Protein AF-A0A6L2P6N6-F1 (afdb_monomer_lite)

Secondary structure (DSSP, 8-state):
---------GGGGGS---SS--------BTTB-----HHHHHHHHHHHHHHHH--THHHHHHHTSPTTS--SHHHHHHHHHHHHS-HHHHHHHHHHHHT--PPTT--HHHHHHHHHTT-

InterPro domains:
  IPR005162 Retrotransposon-derived protein PEG10, N-terminal capsid-like domain [PF03732] (48-118)

Foldseek 3Di:
DDDDDPPDDPCNVVDDPPPDDPPFDFDDPDPDTDGPPPVNVVFVVCVVCVLVVDDDVLNVVVVPDPVPPDDTSVVVVVVSCCVPPNPVVVVVLVVCLVVQDDDDPHDPVRSVVVSVVSD

pLDDT: mean 76.65, std 19.1, range [38.12, 96.0]

Organism: Tanacetum cinerariifolium (NCBI:txid118510)

Sequence (119 aa):
MGDANPICTFGDYSKPSHEGYKNTIELPVGNNVVPLRSDTIRERTCLRLFQFYLRDQAINYLERLPVGSITTWEDLTTRFLAQFFPPGRTAKHRNDILMFQKHHGESLSGAWTRFKDLL

Structure (mmCIF, N/CA/C/O backbone):
data_AF-A0A6L2P6N6-F1
#
_entry.id   AF-A0A6L2P6N6-F1
#
loop_
_atom_site.group_PDB
_atom_site.id
_atom_site.type_symbol
_atom_site.label_atom_id
_atom_site.label_alt_id
_atom_site.label_comp_id
_atom_site.label_asym_id
_atom_site.label_entity_id
_atom_site.label_seq_id
_atom_site.pdbx_PDB_ins_code
_atom_site.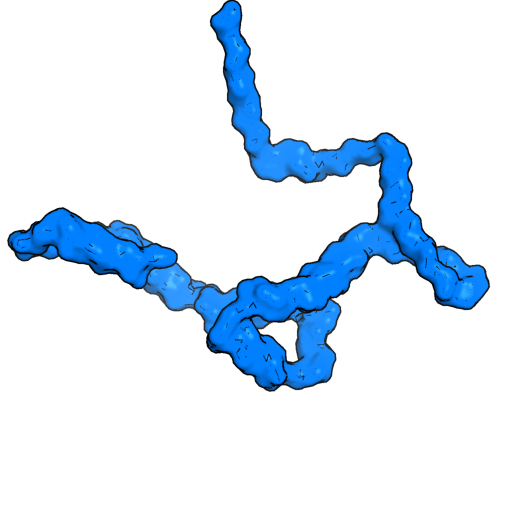Cartn_x
_atom_site.Cartn_y
_atom_site.Cartn_z
_atom_site.occupancy
_atom_site.B_iso_or_equiv
_atom_site.auth_seq_id
_atom_site.auth_comp_id
_atom_site.auth_asym_id
_atom_site.auth_atom_id
_atom_site.pdbx_PDB_model_num
ATOM 1 N N . MET A 1 1 ? 23.559 38.211 17.943 1.00 44.03 1 MET A N 1
ATOM 2 C CA . MET A 1 1 ? 23.610 36.745 18.107 1.00 44.03 1 MET A CA 1
ATOM 3 C C . MET A 1 1 ? 22.226 36.232 17.797 1.00 44.03 1 MET A C 1
ATOM 5 O O . MET A 1 1 ? 21.320 36.444 18.590 1.00 44.03 1 MET A O 1
ATOM 9 N N . GLY A 1 2 ? 22.032 35.739 16.583 1.00 50.69 2 GLY A N 1
ATOM 10 C CA . GLY A 1 2 ? 20.714 35.484 16.015 1.00 50.69 2 GLY A CA 1
ATOM 11 C C . GLY A 1 2 ? 20.906 34.605 14.801 1.00 50.69 2 GLY A C 1
ATOM 12 O O . GLY A 1 2 ? 20.739 35.053 13.672 1.00 50.69 2 GLY A O 1
ATOM 13 N N . ASP A 1 3 ? 21.351 33.383 15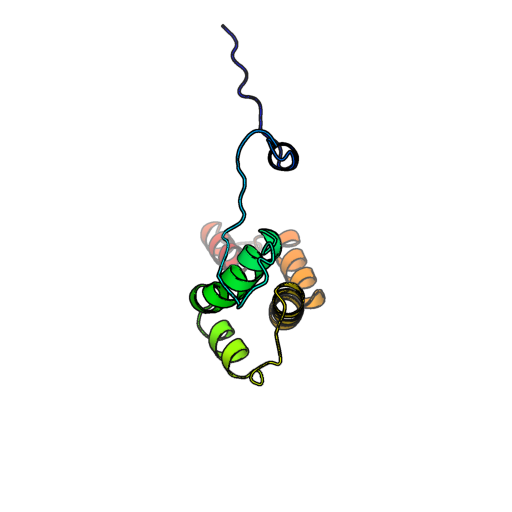.053 1.00 42.34 3 ASP A N 1
ATOM 14 C CA . ASP A 1 3 ? 21.771 32.475 14.001 1.00 42.34 3 ASP A CA 1
ATOM 15 C C . ASP A 1 3 ? 20.561 31.588 13.713 1.00 42.34 3 ASP A C 1
ATOM 17 O O . ASP A 1 3 ? 20.328 30.559 14.348 1.00 42.34 3 ASP A O 1
ATOM 21 N N . ALA A 1 4 ? 19.707 32.079 12.815 1.00 54.25 4 ALA A N 1
ATOM 22 C CA . ALA A 1 4 ? 18.606 31.308 12.268 1.00 54.25 4 ALA A CA 1
ATOM 23 C C . ALA A 1 4 ? 19.182 30.108 11.506 1.00 54.25 4 ALA A C 1
ATOM 25 O O . ALA A 1 4 ? 19.965 30.270 10.573 1.00 54.25 4 ALA A O 1
ATOM 26 N N .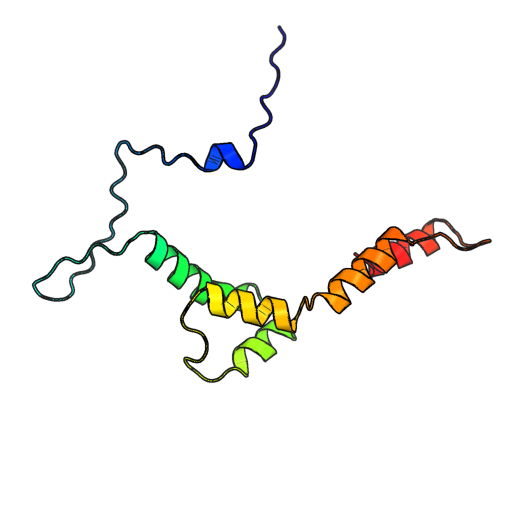 ASN A 1 5 ? 18.787 28.904 11.910 1.00 50.97 5 ASN A N 1
ATOM 27 C CA . ASN A 1 5 ? 19.086 27.670 11.197 1.00 50.97 5 ASN A CA 1
ATOM 28 C C . ASN A 1 5 ? 18.285 27.672 9.878 1.00 50.97 5 ASN A C 1
ATOM 30 O O . ASN A 1 5 ? 17.051 27.668 9.944 1.00 50.97 5 ASN A O 1
ATOM 34 N N . PRO A 1 6 ? 18.913 27.738 8.689 1.00 55.78 6 PRO A N 1
ATOM 35 C CA . PRO A 1 6 ? 18.159 27.735 7.448 1.00 55.78 6 PRO A CA 1
ATOM 36 C C . PRO A 1 6 ? 17.567 26.339 7.250 1.00 55.78 6 PRO A C 1
ATOM 38 O O . PRO A 1 6 ? 18.285 25.348 7.131 1.00 55.78 6 PRO A O 1
ATOM 41 N N . ILE A 1 7 ? 16.236 26.257 7.240 1.00 56.28 7 ILE A N 1
ATOM 42 C CA . ILE A 1 7 ? 15.520 25.028 6.901 1.00 56.28 7 ILE A CA 1
ATOM 43 C C . ILE A 1 7 ? 15.845 24.716 5.439 1.00 56.28 7 ILE A C 1
ATOM 45 O O . ILE A 1 7 ? 15.337 25.369 4.530 1.00 56.28 7 ILE A O 1
ATOM 49 N N . CYS A 1 8 ? 16.727 23.742 5.227 1.00 54.34 8 CYS A N 1
ATOM 50 C CA . CYS A 1 8 ? 17.076 23.248 3.904 1.00 54.34 8 CYS A CA 1
ATOM 51 C C . CYS A 1 8 ? 15.852 22.524 3.328 1.00 54.34 8 CYS A C 1
ATOM 53 O O . CYS A 1 8 ? 15.339 21.569 3.918 1.00 54.34 8 CYS A O 1
ATOM 55 N N . THR A 1 9 ? 15.333 23.022 2.213 1.00 57.47 9 THR A N 1
ATOM 56 C CA . THR A 1 9 ? 14.159 22.471 1.537 1.00 57.47 9 THR A CA 1
ATOM 57 C C . THR A 1 9 ? 14.580 21.353 0.583 1.00 57.47 9 THR A C 1
ATOM 59 O O . THR A 1 9 ? 15.711 21.309 0.109 1.00 57.47 9 THR A O 1
ATOM 62 N N . PHE A 1 10 ? 13.670 20.428 0.258 1.00 38.12 10 PHE A N 1
ATOM 63 C CA . PHE A 1 10 ? 13.965 19.283 -0.623 1.00 38.12 10 PHE A CA 1
ATOM 64 C C . PHE A 1 10 ? 14.505 19.698 -2.013 1.00 38.12 10 PHE A C 1
ATOM 66 O O . PHE A 1 10 ? 15.210 18.926 -2.659 1.00 38.12 10 PHE A O 1
ATOM 73 N N . GLY A 1 11 ? 14.229 20.932 -2.456 1.00 49.94 11 GLY A N 1
ATOM 74 C CA . GLY A 1 11 ? 14.769 21.503 -3.694 1.00 49.94 11 GLY A CA 1
ATOM 75 C C . GLY A 1 11 ? 16.261 21.856 -3.637 1.00 49.94 11 GLY A C 1
ATOM 76 O O . GLY A 1 11 ? 16.911 21.907 -4.681 1.00 49.94 11 GLY A O 1
ATOM 77 N N . ASP A 1 12 ? 16.829 22.035 -2.444 1.00 46.88 12 ASP A N 1
ATOM 78 C CA . ASP A 1 12 ? 18.225 22.452 -2.264 1.00 46.88 12 ASP A CA 1
ATOM 79 C C . ASP A 1 12 ? 19.220 21.315 -2.557 1.00 46.88 12 ASP A C 1
ATOM 81 O O . ASP A 1 12 ? 20.355 21.561 -2.963 1.00 46.88 12 ASP A O 1
ATOM 85 N N . TYR A 1 13 ? 18.763 20.062 -2.485 1.00 52.00 13 TYR A N 1
ATOM 86 C CA . TYR A 1 13 ? 19.519 18.876 -2.909 1.00 52.00 13 TYR A CA 1
ATOM 87 C C . TYR A 1 13 ? 19.479 18.634 -4.426 1.00 52.00 13 TYR A C 1
ATOM 89 O O . TYR A 1 13 ? 20.125 17.713 -4.923 1.00 52.00 13 TYR A O 1
ATOM 97 N N . SER A 1 14 ? 18.729 19.446 -5.180 1.00 49.84 14 SER A N 1
ATOM 98 C CA . SER A 1 14 ? 18.527 19.253 -6.619 1.00 49.84 14 SER A CA 1
ATOM 99 C C . SER A 1 14 ? 19.573 19.954 -7.497 1.00 49.84 14 SER A C 1
ATOM 101 O O . SER A 1 14 ? 19.491 19.856 -8.723 1.00 49.84 14 SER A O 1
ATOM 103 N N . LYS A 1 15 ? 20.559 20.654 -6.914 1.00 49.62 15 LYS A N 1
ATOM 104 C CA . LYS A 1 15 ? 21.678 21.238 -7.671 1.00 49.62 15 LYS A CA 1
ATOM 105 C C . LYS A 1 15 ? 22.867 20.270 -7.703 1.00 49.62 15 LYS A C 1
ATOM 107 O O . LYS A 1 15 ? 23.487 20.048 -6.664 1.00 49.62 15 LYS A O 1
ATOM 112 N N . PRO A 1 16 ? 23.251 19.726 -8.871 1.00 48.75 16 PRO A N 1
ATOM 113 C CA . PRO A 1 16 ? 24.524 19.034 -8.992 1.00 48.75 16 PRO A CA 1
ATOM 114 C C . PRO A 1 16 ? 25.644 20.074 -8.847 1.00 48.75 16 PRO A C 1
ATOM 116 O O . PRO A 1 16 ? 25.749 21.004 -9.645 1.00 48.75 16 PRO A O 1
ATOM 119 N N . SER A 1 17 ? 26.472 19.933 -7.812 1.00 49.38 17 SER A N 1
ATOM 120 C CA . SER A 1 17 ? 27.704 20.709 -7.601 1.00 49.38 17 SER A CA 1
ATOM 121 C C . SER A 1 17 ? 28.744 20.315 -8.663 1.00 49.38 17 SER A C 1
ATOM 123 O O . SER A 1 17 ? 29.711 19.628 -8.366 1.00 49.38 17 SER A O 1
ATOM 125 N N . HIS A 1 18 ? 28.513 20.675 -9.923 1.00 53.19 18 HIS A N 1
ATOM 126 C CA . HIS A 1 18 ? 29.193 20.136 -11.104 1.00 53.19 18 HIS A CA 1
ATOM 127 C C . HIS A 1 18 ? 30.651 20.614 -11.287 1.00 53.19 18 HIS A C 1
ATOM 129 O O . HIS A 1 18 ? 31.045 21.041 -12.370 1.00 53.19 18 HIS A O 1
ATOM 135 N N . GLU A 1 19 ? 31.487 20.505 -10.260 1.00 47.41 19 GLU A N 1
ATOM 136 C CA . GLU A 1 19 ? 32.907 20.817 -10.357 1.00 47.41 19 GLU A CA 1
ATOM 137 C C . GLU A 1 19 ? 33.731 19.702 -9.703 1.00 47.41 19 GLU A C 1
ATOM 139 O O . GLU A 1 19 ? 33.958 19.663 -8.499 1.00 47.41 19 GLU A O 1
ATOM 144 N N . GLY A 1 20 ? 34.138 18.734 -10.530 1.00 46.59 20 GLY A N 1
ATOM 145 C CA . GLY A 1 20 ? 35.273 17.856 -10.229 1.00 46.59 20 GLY A CA 1
ATOM 146 C C . GLY A 1 20 ? 34.994 16.356 -10.153 1.00 46.59 20 GLY A C 1
ATOM 147 O O . GLY A 1 20 ? 35.908 15.573 -10.394 1.00 46.59 20 GLY A O 1
ATOM 148 N N . TYR A 1 21 ? 33.764 15.912 -9.897 1.00 39.28 21 TYR A N 1
ATOM 149 C CA . TYR A 1 21 ? 33.480 14.475 -9.801 1.00 39.28 21 TYR A CA 1
ATOM 150 C C . TYR A 1 21 ? 33.034 13.881 -11.140 1.00 39.28 21 TYR A C 1
ATOM 152 O O . TYR A 1 21 ? 31.866 13.900 -11.527 1.00 39.28 21 TYR A O 1
ATOM 160 N N . LYS A 1 22 ? 33.997 13.299 -11.859 1.00 46.19 22 LYS A N 1
ATOM 161 C CA . LYS A 1 22 ? 33.721 12.378 -12.965 1.00 46.19 22 LYS A CA 1
ATOM 162 C C . LYS A 1 22 ? 33.216 11.049 -12.391 1.00 46.19 22 LYS A C 1
ATOM 164 O O . LYS A 1 22 ? 34.001 10.146 -12.131 1.00 46.19 22 LYS A O 1
ATOM 169 N N . ASN A 1 23 ? 31.905 10.922 -12.192 1.00 47.25 23 ASN A N 1
ATOM 170 C CA . ASN A 1 23 ? 31.268 9.685 -11.721 1.00 47.25 23 ASN A CA 1
ATOM 171 C C . ASN A 1 23 ? 31.015 8.692 -12.873 1.00 47.25 23 ASN A C 1
ATOM 173 O O . ASN A 1 23 ? 29.897 8.218 -13.053 1.00 47.25 23 ASN A O 1
ATOM 177 N N . THR A 1 24 ? 32.049 8.383 -13.658 1.00 44.97 24 THR A N 1
ATOM 178 C CA . THR A 1 24 ? 31.996 7.335 -14.687 1.00 44.97 24 THR A CA 1
ATOM 179 C C . THR A 1 24 ? 32.873 6.181 -14.222 1.00 44.97 24 THR A C 1
ATOM 181 O O . THR A 1 24 ? 34.095 6.277 -14.267 1.00 44.97 24 THR A O 1
ATOM 184 N N . ILE A 1 25 ? 32.263 5.091 -13.753 1.00 55.03 25 ILE A N 1
ATOM 185 C CA . ILE A 1 25 ? 32.991 3.829 -13.582 1.00 55.03 25 ILE A CA 1
ATOM 186 C C . ILE A 1 25 ? 33.105 3.211 -14.977 1.00 55.03 25 ILE A C 1
ATOM 188 O O . ILE A 1 25 ? 32.107 2.759 -15.541 1.00 55.03 25 ILE A O 1
ATOM 192 N N . GLU A 1 26 ? 34.303 3.239 -15.557 1.00 45.53 26 GLU A N 1
ATOM 193 C CA . GLU A 1 26 ? 34.584 2.583 -16.833 1.00 45.53 26 GLU A CA 1
ATOM 194 C C . GLU A 1 26 ? 34.729 1.073 -16.605 1.00 45.53 26 GLU A C 1
ATOM 196 O O . GLU A 1 26 ? 35.571 0.627 -15.826 1.00 45.53 26 GLU A O 1
ATOM 201 N N . LEU A 1 27 ? 33.890 0.273 -17.266 1.00 46.53 27 LEU A N 1
ATOM 202 C CA . LEU A 1 27 ? 34.054 -1.179 -17.336 1.00 46.53 27 LEU A CA 1
ATOM 203 C C . LEU A 1 27 ? 34.542 -1.529 -18.746 1.00 46.53 27 LEU A C 1
ATOM 205 O O . LEU A 1 27 ? 33.887 -1.124 -19.710 1.00 46.53 27 LEU A O 1
ATOM 209 N N . PRO A 1 28 ? 35.647 -2.277 -18.906 1.00 41.16 28 PRO A N 1
ATOM 210 C CA . PRO A 1 28 ? 36.107 -2.658 -20.231 1.00 41.16 28 PRO A CA 1
ATOM 211 C C . PRO A 1 28 ? 35.130 -3.677 -20.834 1.00 41.16 28 PRO A C 1
ATOM 213 O O . PRO A 1 28 ? 35.041 -4.817 -20.381 1.00 41.16 28 PRO A O 1
ATOM 216 N N . VAL A 1 29 ? 34.395 -3.265 -21.869 1.00 43.06 29 VAL A N 1
ATOM 217 C CA . VAL A 1 29 ? 33.628 -4.153 -22.755 1.00 43.06 29 VAL A CA 1
ATOM 218 C C . VAL A 1 29 ? 34.235 -4.029 -24.155 1.00 43.06 29 VAL A C 1
ATOM 220 O O . VAL A 1 29 ? 33.812 -3.214 -24.971 1.00 43.06 29 VAL A O 1
ATOM 223 N N . GLY A 1 30 ? 35.281 -4.814 -24.430 1.00 56.78 30 GLY A N 1
ATOM 224 C CA . GLY A 1 30 ? 36.016 -4.760 -25.704 1.00 56.78 30 GLY A CA 1
ATOM 225 C C . GLY A 1 30 ? 36.731 -3.420 -25.958 1.00 56.78 30 GLY A C 1
ATOM 226 O O . GLY A 1 30 ? 37.102 -2.722 -25.019 1.00 56.78 30 GLY A O 1
ATOM 227 N N . ASN A 1 31 ? 36.921 -3.055 -27.234 1.00 46.19 31 ASN A N 1
ATOM 228 C CA . ASN A 1 31 ? 37.651 -1.845 -27.662 1.00 46.19 31 ASN A CA 1
ATOM 229 C C . ASN A 1 31 ? 36.856 -0.526 -27.530 1.00 46.19 31 ASN A C 1
ATOM 231 O O . ASN A 1 31 ? 37.309 0.500 -28.030 1.00 46.19 31 ASN A O 1
ATOM 235 N N . ASN A 1 32 ? 35.682 -0.527 -26.890 1.00 46.03 32 ASN A N 1
ATOM 236 C CA . ASN A 1 32 ? 34.836 0.661 -26.771 1.00 46.03 32 ASN A CA 1
ATOM 237 C C . ASN A 1 32 ? 34.549 0.979 -25.299 1.00 46.03 32 ASN A C 1
ATOM 239 O O . ASN A 1 32 ? 33.962 0.173 -24.579 1.00 46.03 32 ASN A O 1
ATOM 243 N N . VAL A 1 33 ? 34.925 2.183 -24.869 1.00 48.50 33 VAL A N 1
ATOM 244 C CA . VAL A 1 33 ? 34.586 2.725 -23.549 1.00 48.50 33 VAL A CA 1
ATOM 245 C C . VAL A 1 33 ? 33.199 3.366 -23.641 1.00 48.50 33 VAL A C 1
ATOM 247 O O . VAL A 1 33 ? 33.031 4.387 -24.304 1.00 48.50 33 VAL A O 1
ATOM 250 N N . VAL A 1 34 ? 32.188 2.770 -23.002 1.00 55.31 34 VAL A N 1
ATOM 251 C CA . VAL A 1 34 ? 30.841 3.360 -22.908 1.00 55.31 34 VAL A CA 1
ATOM 252 C C . VAL A 1 34 ? 30.657 3.957 -21.511 1.00 55.31 34 VAL A C 1
ATOM 254 O O . VAL A 1 34 ? 30.708 3.209 -20.532 1.00 55.31 34 VAL A O 1
ATOM 257 N N . PRO A 1 35 ? 30.401 5.272 -21.380 1.00 53.19 35 PRO A N 1
ATOM 258 C CA . PRO A 1 35 ? 30.066 5.867 -20.095 1.00 53.19 35 PRO A CA 1
ATOM 259 C C . PRO A 1 35 ? 28.737 5.299 -19.583 1.00 53.19 35 PRO A C 1
ATOM 261 O O . PRO A 1 35 ? 27.668 5.597 -20.119 1.00 53.19 35 PRO A O 1
ATOM 264 N N . LEU A 1 36 ? 28.782 4.480 -18.532 1.00 57.09 36 LEU A N 1
ATOM 265 C CA . LEU A 1 36 ? 27.586 4.117 -17.776 1.00 57.09 36 LEU A CA 1
ATOM 266 C C . LEU A 1 36 ? 27.116 5.371 -17.037 1.00 57.09 36 LEU A C 1
ATOM 268 O O . LEU A 1 36 ? 27.736 5.784 -16.059 1.00 57.09 36 LEU A O 1
ATOM 272 N N . ARG A 1 37 ? 26.034 5.997 -17.517 1.00 63.44 37 ARG A N 1
ATOM 273 C CA . ARG A 1 37 ? 25.393 7.112 -16.807 1.00 63.44 37 ARG A CA 1
ATOM 274 C C . ARG A 1 37 ? 25.109 6.684 -15.366 1.00 63.44 37 ARG A C 1
ATOM 276 O O . ARG A 1 37 ? 24.553 5.609 -15.139 1.00 63.44 37 ARG A O 1
ATOM 283 N N . SER A 1 38 ? 25.444 7.538 -14.400 1.00 65.75 38 SER A N 1
ATOM 284 C CA . SER A 1 38 ? 25.203 7.307 -12.968 1.00 65.75 38 SER A CA 1
ATOM 285 C C . SER A 1 38 ? 23.757 6.900 -12.665 1.00 65.75 38 SER A C 1
ATOM 287 O O . SER A 1 38 ? 23.516 6.089 -11.771 1.00 65.75 38 SER A O 1
ATOM 289 N N . ASP A 1 39 ? 22.802 7.401 -13.453 1.00 67.12 39 ASP A N 1
ATOM 290 C CA . ASP A 1 39 ? 21.386 7.039 -13.363 1.00 67.12 39 ASP A CA 1
ATOM 291 C C . ASP A 1 39 ? 21.151 5.538 -13.596 1.00 67.12 39 ASP A C 1
ATOM 293 O O . ASP A 1 39 ? 20.445 4.898 -12.821 1.00 67.12 39 ASP A O 1
ATOM 297 N N . THR A 1 40 ? 21.831 4.937 -14.575 1.00 70.50 40 THR A N 1
ATOM 298 C CA . THR A 1 40 ? 21.721 3.506 -14.898 1.00 70.50 40 THR A CA 1
ATOM 299 C C . THR A 1 40 ? 22.348 2.622 -13.817 1.00 70.50 40 THR A C 1
ATOM 301 O O . THR A 1 40 ? 21.854 1.528 -13.533 1.00 70.50 40 THR A O 1
ATOM 304 N N . ILE A 1 41 ? 23.433 3.082 -13.182 1.00 78.00 41 ILE A N 1
ATOM 305 C CA . ILE A 1 41 ? 24.061 2.375 -12.054 1.00 78.00 41 ILE A CA 1
ATOM 306 C C . ILE A 1 41 ? 23.125 2.396 -10.842 1.00 78.00 41 ILE A C 1
ATOM 308 O O . ILE A 1 41 ? 22.910 1.357 -10.210 1.00 78.00 41 ILE A O 1
ATOM 312 N N . ARG A 1 42 ? 22.522 3.554 -10.547 1.00 81.00 42 ARG A N 1
ATOM 313 C CA . ARG A 1 42 ? 21.546 3.707 -9.463 1.00 81.00 42 ARG A CA 1
ATOM 314 C C . ARG A 1 42 ? 20.333 2.808 -9.681 1.00 81.00 42 ARG A C 1
ATOM 316 O O . ARG A 1 42 ? 19.998 2.042 -8.787 1.00 81.00 42 ARG A O 1
ATOM 323 N N . GLU A 1 43 ? 19.726 2.836 -10.864 1.00 82.12 43 GLU A N 1
ATOM 324 C CA . GLU A 1 43 ? 18.550 2.016 -11.193 1.00 82.12 43 GLU A CA 1
ATOM 325 C C . GLU A 1 43 ? 18.809 0.518 -11.001 1.00 82.12 43 GLU A C 1
ATOM 327 O O . GLU A 1 43 ? 18.043 -0.169 -10.322 1.00 82.12 43 GLU A O 1
ATOM 332 N N . ARG A 1 44 ? 19.929 0.009 -11.531 1.00 81.25 44 ARG A N 1
ATOM 333 C CA . ARG A 1 44 ? 20.314 -1.403 -11.370 1.00 81.25 44 ARG A CA 1
ATOM 334 C C . ARG A 1 44 ? 20.594 -1.768 -9.915 1.00 81.25 44 ARG A C 1
ATOM 336 O O . ARG A 1 44 ? 20.291 -2.885 -9.497 1.00 81.25 44 ARG A O 1
ATOM 343 N N . THR A 1 45 ? 21.167 -0.844 -9.150 1.00 85.50 45 THR A N 1
ATOM 344 C CA . THR A 1 45 ? 21.439 -1.045 -7.722 1.00 85.50 45 THR A CA 1
ATOM 345 C C . THR A 1 45 ? 20.137 -1.093 -6.928 1.00 85.50 45 THR A C 1
ATOM 347 O O . THR A 1 45 ? 19.933 -2.032 -6.163 1.00 85.50 45 THR A O 1
ATOM 350 N N . CYS A 1 46 ? 19.214 -0.157 -7.162 1.00 85.62 46 CYS A N 1
ATOM 351 C CA . CYS A 1 46 ? 17.904 -0.133 -6.515 1.00 85.62 46 CYS A CA 1
ATOM 352 C C . CYS A 1 46 ? 17.105 -1.411 -6.796 1.00 85.62 46 CYS A C 1
ATOM 354 O O . CYS A 1 46 ? 16.612 -2.019 -5.852 1.00 85.62 46 CYS A O 1
ATOM 356 N N . LEU A 1 47 ? 17.055 -1.879 -8.049 1.00 85.75 47 LEU A N 1
ATOM 357 C CA . LEU A 1 47 ? 16.382 -3.136 -8.408 1.00 85.75 47 LEU A CA 1
ATOM 358 C C . LEU A 1 47 ? 16.925 -4.343 -7.627 1.00 85.75 47 LEU A C 1
ATOM 360 O O . LEU A 1 47 ? 16.150 -5.153 -7.125 1.00 85.75 47 LEU A O 1
ATOM 364 N N . ARG A 1 48 ? 18.253 -4.451 -7.489 1.00 84.94 48 ARG A N 1
ATOM 365 C CA . ARG A 1 48 ? 18.898 -5.557 -6.759 1.00 84.94 48 ARG A CA 1
ATOM 366 C C . ARG A 1 48 ? 18.712 -5.466 -5.252 1.00 84.94 48 ARG A C 1
ATOM 368 O O . ARG A 1 48 ? 18.614 -6.495 -4.593 1.00 84.94 48 ARG A O 1
ATOM 375 N N . LEU A 1 49 ? 18.715 -4.253 -4.703 1.00 87.62 49 LEU A N 1
ATOM 376 C CA . LEU A 1 49 ? 18.592 -4.054 -3.264 1.00 87.62 49 LEU A CA 1
ATOM 377 C C . LEU A 1 49 ? 17.142 -4.137 -2.783 1.00 87.62 49 LEU A C 1
ATOM 379 O O . LEU A 1 49 ? 16.909 -4.537 -1.648 1.00 87.62 49 LEU A O 1
ATOM 383 N N . PHE A 1 50 ? 16.172 -3.817 -3.641 1.00 86.75 50 PHE A N 1
ATOM 384 C CA . PHE A 1 50 ? 14.756 -3.760 -3.284 1.00 86.75 50 PHE A CA 1
ATOM 385 C C . PHE A 1 50 ? 14.244 -5.038 -2.621 1.00 86.75 50 PHE A C 1
ATOM 387 O O . PHE A 1 50 ? 13.577 -4.953 -1.597 1.00 86.75 50 PHE A O 1
ATOM 394 N N . GLN A 1 51 ? 14.628 -6.212 -3.134 1.00 83.88 51 GLN A N 1
ATOM 395 C CA . GLN A 1 51 ? 14.229 -7.506 -2.567 1.00 83.88 51 GLN A CA 1
ATOM 396 C C . GLN A 1 51 ? 14.595 -7.660 -1.079 1.00 83.88 51 GLN A C 1
ATOM 398 O O . GLN A 1 51 ? 13.852 -8.291 -0.337 1.00 83.88 51 GLN A O 1
ATOM 403 N N . PHE A 1 52 ? 15.693 -7.044 -0.622 1.00 85.00 52 PHE A N 1
ATOM 404 C CA . PHE A 1 52 ? 16.135 -7.115 0.775 1.00 85.00 52 PHE A CA 1
ATOM 405 C C . PHE A 1 52 ? 15.341 -6.190 1.705 1.00 85.00 52 PHE A C 1
ATOM 407 O O . PHE A 1 52 ? 15.342 -6.395 2.917 1.00 85.00 52 PHE A O 1
ATOM 414 N N . TYR A 1 53 ? 14.672 -5.173 1.156 1.00 86.75 53 TYR A N 1
ATOM 415 C CA . TYR A 1 53 ? 13.801 -4.275 1.919 1.00 86.75 53 TYR A CA 1
ATOM 416 C C . TYR A 1 53 ? 12.382 -4.822 2.083 1.00 86.75 53 TYR A C 1
ATOM 418 O O . TYR A 1 53 ? 11.625 -4.326 2.918 1.00 86.75 53 TYR A O 1
ATOM 426 N N . LEU A 1 54 ? 12.003 -5.820 1.287 1.00 88.81 54 LEU A N 1
ATOM 427 C CA . LEU A 1 54 ? 10.684 -6.426 1.363 1.00 88.81 54 LEU A CA 1
ATOM 428 C C . LEU A 1 54 ? 10.596 -7.403 2.541 1.00 88.81 54 LEU A C 1
ATOM 430 O O . LEU A 1 54 ? 11.596 -7.937 3.011 1.00 88.81 54 LEU A O 1
ATOM 434 N N . ARG A 1 55 ? 9.372 -7.650 3.015 1.00 89.56 55 ARG A N 1
ATOM 435 C CA . ARG A 1 55 ? 9.059 -8.688 4.008 1.00 89.56 55 ARG A CA 1
ATOM 436 C C . ARG A 1 55 ? 7.773 -9.418 3.639 1.00 89.56 55 ARG A C 1
ATOM 438 O O . ARG A 1 55 ? 6.942 -8.882 2.901 1.00 89.56 55 ARG A O 1
ATOM 445 N N . ASP A 1 56 ? 7.622 -10.632 4.159 1.00 90.50 56 ASP A N 1
ATOM 446 C CA . ASP A 1 56 ? 6.389 -11.424 4.138 1.00 90.50 56 ASP A CA 1
ATOM 447 C C . ASP A 1 56 ? 5.717 -11.480 2.752 1.00 90.50 56 ASP A C 1
ATOM 449 O O . ASP A 1 56 ? 6.271 -11.999 1.781 1.00 90.50 56 ASP A O 1
ATOM 453 N N . GLN A 1 57 ? 4.509 -10.919 2.637 1.00 88.25 57 GLN A N 1
ATOM 454 C CA . GLN A 1 57 ? 3.721 -10.922 1.407 1.00 88.25 57 GLN A CA 1
ATOM 455 C C . GLN A 1 57 ? 4.388 -10.168 0.252 1.00 88.25 57 GLN A C 1
ATOM 457 O O . GLN A 1 57 ? 4.138 -10.505 -0.905 1.00 88.25 57 GLN A O 1
ATOM 462 N N . ALA A 1 58 ? 5.231 -9.175 0.540 1.00 90.19 58 ALA A N 1
ATOM 463 C CA . ALA A 1 58 ? 5.888 -8.387 -0.492 1.00 90.19 58 ALA A CA 1
ATOM 464 C C . ALA A 1 58 ? 7.003 -9.171 -1.201 1.00 90.19 58 ALA A C 1
ATOM 466 O O . ALA A 1 58 ? 7.071 -9.126 -2.429 1.00 90.19 58 ALA A O 1
ATOM 467 N N . ILE A 1 59 ? 7.810 -9.942 -0.456 1.00 89.81 59 ILE A N 1
ATOM 468 C CA . ILE A 1 59 ? 8.805 -10.857 -1.048 1.00 89.81 59 ILE A CA 1
ATOM 469 C C . ILE A 1 59 ? 8.085 -11.920 -1.880 1.00 89.81 59 ILE A C 1
ATOM 471 O O . ILE A 1 59 ? 8.383 -12.075 -3.060 1.00 89.81 59 ILE A O 1
ATOM 475 N N . ASN A 1 60 ? 7.068 -12.571 -1.304 1.00 90.50 60 ASN A N 1
ATOM 476 C CA . ASN A 1 60 ? 6.308 -13.621 -1.989 1.00 90.50 60 ASN A CA 1
ATOM 477 C C . ASN A 1 60 ? 5.663 -13.130 -3.294 1.00 90.50 60 ASN A C 1
ATOM 479 O O . ASN A 1 60 ? 5.552 -13.884 -4.256 1.00 90.50 60 ASN A O 1
ATOM 483 N N . TYR A 1 61 ? 5.195 -11.879 -3.336 1.00 91.62 61 TYR A N 1
ATOM 484 C CA . TYR A 1 61 ? 4.688 -11.273 -4.566 1.00 91.62 61 TYR A CA 1
ATOM 485 C C . TYR A 1 61 ? 5.797 -11.102 -5.607 1.00 91.62 61 TYR A C 1
ATOM 487 O O . TYR A 1 61 ? 5.597 -11.486 -6.757 1.00 91.62 61 TYR A O 1
ATOM 495 N N . LEU A 1 62 ? 6.953 -10.561 -5.207 1.00 88.00 62 LEU A N 1
ATOM 496 C CA . LEU A 1 62 ? 8.081 -10.336 -6.109 1.00 88.00 62 LEU A CA 1
ATOM 497 C C . LEU A 1 62 ? 8.610 -11.658 -6.694 1.00 88.00 62 LEU A C 1
ATOM 499 O O . LEU A 1 62 ? 8.866 -11.725 -7.891 1.00 88.00 62 LEU A O 1
ATOM 503 N N . GLU A 1 63 ? 8.701 -12.718 -5.887 1.00 86.69 63 GLU A N 1
ATOM 504 C CA . GLU A 1 63 ? 9.154 -14.055 -6.312 1.00 86.69 63 GLU A CA 1
ATOM 505 C C . GLU A 1 63 ? 8.176 -14.775 -7.254 1.00 86.69 63 GLU A C 1
ATOM 507 O O . GLU A 1 63 ? 8.580 -15.640 -8.029 1.00 86.69 63 GLU A O 1
ATOM 512 N N . ARG A 1 64 ? 6.883 -14.429 -7.212 1.00 89.25 64 ARG A N 1
ATOM 513 C CA . ARG A 1 64 ? 5.858 -15.000 -8.107 1.00 89.25 64 ARG A CA 1
ATOM 514 C C . ARG A 1 64 ? 5.864 -14.387 -9.502 1.00 89.25 64 ARG A C 1
ATOM 516 O O . ARG A 1 64 ? 5.199 -14.914 -10.394 1.00 89.25 64 ARG A O 1
ATOM 523 N N . LEU A 1 65 ? 6.543 -13.259 -9.690 1.00 87.75 65 LEU A N 1
ATOM 524 C CA . LEU A 1 65 ? 6.607 -12.611 -10.989 1.00 87.75 65 LEU A CA 1
ATOM 525 C C . LEU A 1 65 ? 7.513 -13.407 -11.944 1.00 87.75 65 LEU A C 1
ATOM 527 O O . LEU A 1 65 ? 8.541 -13.935 -11.520 1.00 87.75 65 LEU A O 1
ATOM 531 N N . PRO A 1 66 ? 7.163 -13.500 -13.239 1.00 86.50 66 PRO A N 1
ATOM 532 C CA . PRO A 1 66 ? 8.008 -14.176 -14.213 1.00 86.50 66 PRO A CA 1
ATOM 533 C C . PRO A 1 66 ? 9.403 -13.547 -14.282 1.00 86.50 66 PRO A C 1
ATOM 535 O O . PRO A 1 66 ? 9.553 -12.325 -14.264 1.00 86.50 66 PRO A O 1
ATOM 538 N N . VAL A 1 67 ? 10.437 -14.376 -14.429 1.00 80.88 67 VAL A N 1
ATOM 539 C CA . VAL A 1 67 ? 11.812 -13.887 -14.594 1.00 80.88 67 VAL A CA 1
ATOM 540 C C . VAL A 1 67 ? 11.882 -12.958 -15.808 1.00 80.88 67 VAL A C 1
ATOM 542 O O . VAL A 1 67 ? 11.434 -13.305 -16.898 1.00 80.88 67 VAL A O 1
ATOM 545 N N . GLY A 1 68 ? 12.434 -11.760 -15.613 1.00 79.62 68 GLY A N 1
ATOM 546 C CA . GLY A 1 68 ? 12.528 -10.745 -16.664 1.00 79.62 68 GLY A CA 1
ATOM 547 C C . GLY A 1 68 ? 11.245 -9.942 -16.904 1.00 79.62 68 GLY A C 1
ATOM 548 O O . GLY A 1 68 ? 11.238 -9.107 -17.803 1.00 79.62 68 GLY A O 1
ATOM 549 N N . SER A 1 69 ? 10.182 -10.129 -16.108 1.00 83.56 69 SER A N 1
ATOM 550 C CA . SER A 1 69 ? 8.961 -9.319 -16.232 1.00 83.56 69 SER A CA 1
ATOM 551 C C . SER A 1 69 ? 9.147 -7.865 -15.802 1.00 83.56 69 SER A C 1
ATOM 553 O O . SER A 1 69 ? 8.386 -7.016 -16.248 1.00 83.56 69 SER A O 1
ATOM 555 N N . ILE A 1 70 ? 10.113 -7.605 -14.914 1.00 85.06 70 ILE A N 1
ATOM 556 C CA . ILE A 1 70 ? 10.484 -6.277 -14.422 1.00 85.06 70 ILE A CA 1
ATOM 557 C C . ILE A 1 70 ? 11.951 -6.043 -14.772 1.00 85.06 70 ILE A C 1
ATOM 559 O O . ILE A 1 70 ? 12.836 -6.747 -14.283 1.00 85.06 70 ILE A O 1
ATOM 563 N N . THR A 1 71 ? 12.210 -5.047 -15.614 1.00 83.00 71 THR A N 1
ATOM 564 C CA . THR A 1 71 ? 13.563 -4.710 -16.092 1.00 83.00 71 THR A CA 1
ATOM 565 C C . THR A 1 71 ? 13.993 -3.292 -15.731 1.00 83.00 71 THR A C 1
ATOM 567 O O . THR A 1 71 ? 15.188 -2.996 -15.753 1.00 83.00 71 THR A O 1
ATOM 570 N N . THR A 1 72 ? 13.047 -2.428 -15.356 1.00 87.31 72 THR A N 1
ATOM 571 C CA . THR A 1 72 ? 13.297 -1.035 -14.976 1.00 87.31 72 THR A CA 1
ATOM 572 C C . THR A 1 72 ? 12.781 -0.758 -13.570 1.00 87.31 72 THR A C 1
ATOM 574 O O . THR A 1 72 ? 11.840 -1.394 -13.087 1.00 87.31 72 THR A O 1
ATOM 577 N N . TRP A 1 73 ? 13.408 0.209 -12.897 1.00 86.38 73 TRP A N 1
ATOM 578 C CA . TRP A 1 73 ? 12.966 0.658 -11.577 1.00 86.38 73 TRP A CA 1
ATOM 579 C C . TRP A 1 73 ? 11.538 1.219 -11.610 1.00 86.38 73 TRP A C 1
ATOM 581 O O . TRP A 1 73 ? 10.756 0.961 -10.703 1.00 86.38 73 TRP A O 1
ATOM 591 N N . GLU A 1 74 ? 11.183 1.936 -12.676 1.00 88.88 74 GLU A N 1
ATOM 592 C CA . GLU A 1 74 ? 9.848 2.508 -12.876 1.00 88.88 74 GLU A CA 1
ATOM 593 C C . GLU A 1 74 ? 8.748 1.443 -13.001 1.00 88.88 74 GLU A C 1
ATOM 595 O O . GLU A 1 74 ? 7.691 1.568 -12.379 1.00 88.88 74 GLU A O 1
ATOM 600 N N . ASP A 1 75 ? 8.989 0.368 -13.758 1.00 89.31 75 ASP A N 1
ATOM 601 C CA . ASP A 1 75 ? 8.021 -0.727 -13.883 1.00 89.31 75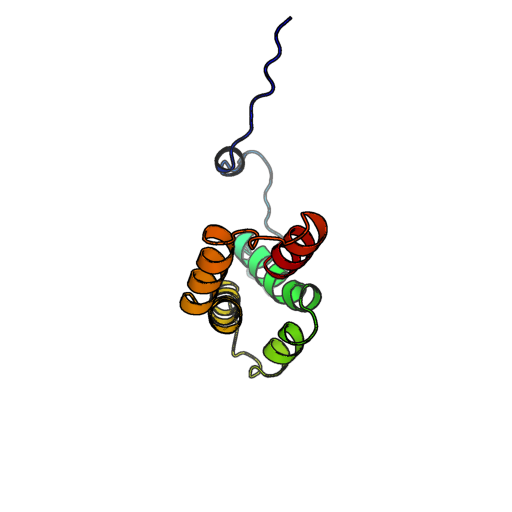 ASP A CA 1
ATOM 602 C C . ASP A 1 75 ? 7.861 -1.466 -12.546 1.00 89.31 75 ASP A C 1
ATOM 604 O O . ASP A 1 75 ? 6.741 -1.780 -12.130 1.00 89.31 75 ASP A O 1
ATOM 608 N N . LEU A 1 76 ? 8.970 -1.657 -11.815 1.00 89.81 76 LEU A N 1
ATOM 609 C CA . LEU A 1 76 ? 8.942 -2.237 -10.475 1.00 89.81 76 LEU A CA 1
ATOM 610 C C . LEU A 1 76 ? 8.064 -1.414 -9.529 1.00 89.81 76 LEU A C 1
ATOM 612 O O . LEU A 1 76 ? 7.158 -1.959 -8.895 1.00 89.81 76 LEU A O 1
ATOM 616 N N . THR A 1 77 ? 8.332 -0.110 -9.419 1.00 88.88 77 THR A N 1
ATOM 617 C CA . THR A 1 77 ? 7.634 0.764 -8.468 1.00 88.88 77 THR A CA 1
ATOM 618 C C . THR A 1 77 ? 6.165 0.905 -8.833 1.00 88.88 77 THR A C 1
ATOM 620 O O . THR A 1 77 ? 5.314 0.800 -7.953 1.00 88.88 77 THR A O 1
ATOM 623 N N . THR A 1 78 ? 5.846 1.050 -10.119 1.00 89.94 78 THR A N 1
ATOM 624 C CA . THR A 1 78 ? 4.465 1.173 -10.600 1.00 89.94 78 THR A CA 1
ATOM 625 C C . THR A 1 78 ? 3.639 -0.060 -10.248 1.00 89.94 78 THR A C 1
ATOM 627 O O . THR A 1 78 ? 2.567 0.061 -9.649 1.00 89.94 78 THR A O 1
ATOM 630 N N . ARG A 1 79 ? 4.142 -1.265 -10.548 1.00 90.94 79 ARG A N 1
ATOM 631 C CA . ARG A 1 79 ? 3.433 -2.516 -10.233 1.00 90.94 79 ARG A CA 1
ATOM 632 C C . ARG A 1 79 ? 3.330 -2.755 -8.736 1.00 90.94 79 ARG A C 1
ATOM 634 O O . ARG A 1 79 ? 2.285 -3.188 -8.256 1.00 90.94 79 ARG A O 1
ATOM 641 N N . PHE A 1 80 ? 4.399 -2.471 -7.996 1.00 90.56 80 PHE A N 1
ATOM 642 C CA . PHE A 1 80 ? 4.408 -2.617 -6.546 1.00 90.56 80 PHE A CA 1
ATOM 643 C C . PHE A 1 80 ? 3.366 -1.704 -5.885 1.00 90.56 80 PHE A C 1
ATOM 645 O O . PHE A 1 80 ? 2.554 -2.166 -5.084 1.00 90.56 80 PHE A O 1
ATOM 652 N N . LEU A 1 81 ? 3.331 -0.423 -6.261 1.00 90.19 81 LEU A N 1
ATOM 653 C CA . LEU A 1 81 ? 2.355 0.533 -5.741 1.00 90.19 81 LEU A CA 1
ATOM 654 C C . LEU A 1 81 ? 0.926 0.153 -6.133 1.00 90.19 81 LEU A C 1
ATOM 656 O O . LEU A 1 81 ? 0.042 0.203 -5.286 1.00 90.19 81 LEU A O 1
ATOM 660 N N . ALA A 1 82 ? 0.695 -0.291 -7.370 1.00 90.50 82 ALA A N 1
ATOM 661 C CA . ALA A 1 82 ? -0.627 -0.748 -7.794 1.00 90.50 82 ALA A CA 1
ATOM 662 C C . ALA A 1 82 ? -1.122 -1.954 -6.973 1.00 90.50 82 ALA A C 1
ATOM 664 O O . ALA A 1 82 ? -2.299 -2.016 -6.617 1.00 90.50 82 ALA A O 1
ATOM 665 N N . GLN A 1 83 ? -0.226 -2.888 -6.642 1.00 91.06 83 GLN A N 1
ATOM 666 C CA . GLN A 1 83 ? -0.558 -4.091 -5.883 1.00 91.06 83 GLN A CA 1
ATOM 667 C C . GLN A 1 83 ? -0.812 -3.807 -4.393 1.00 91.06 83 GLN A C 1
ATOM 669 O O . GLN A 1 83 ? -1.790 -4.302 -3.827 1.00 91.06 83 GLN A O 1
ATOM 674 N N . PHE A 1 84 ? 0.068 -3.036 -3.746 1.00 89.38 84 PHE A N 1
ATOM 675 C CA . PHE A 1 84 ? 0.056 -2.857 -2.286 1.00 89.38 84 PHE A CA 1
ATOM 676 C C . PHE A 1 84 ? -0.609 -1.558 -1.824 1.00 89.38 84 PHE A C 1
ATOM 678 O O . PHE A 1 84 ? -1.209 -1.529 -0.750 1.00 89.38 84 PHE A O 1
ATOM 685 N N . PHE A 1 85 ? -0.581 -0.510 -2.647 1.00 88.06 85 PHE A N 1
ATOM 686 C CA . PHE A 1 85 ? -1.139 0.812 -2.350 1.00 88.06 85 PHE A CA 1
ATOM 687 C C . PHE A 1 85 ? -2.127 1.276 -3.434 1.00 88.06 85 PHE A C 1
ATOM 689 O O . PHE A 1 85 ? -1.978 2.371 -3.985 1.00 88.06 85 PHE A O 1
ATOM 696 N N . PRO A 1 86 ? -3.153 0.468 -3.774 1.00 92.06 86 PRO A N 1
ATOM 697 C CA . PRO A 1 86 ? -4.109 0.864 -4.793 1.00 92.06 86 PRO A CA 1
ATOM 698 C C . PRO A 1 86 ? -4.860 2.130 -4.341 1.00 92.06 86 PRO A C 1
ATOM 700 O O . PRO A 1 86 ? -5.291 2.195 -3.181 1.00 92.06 86 PRO A O 1
ATOM 703 N N . PRO A 1 87 ? -5.103 3.105 -5.243 1.00 86.81 87 PRO A N 1
ATOM 704 C CA . PRO A 1 87 ? -5.648 4.417 -4.886 1.00 86.81 87 PRO A CA 1
ATOM 705 C C . PRO A 1 87 ? -6.910 4.363 -4.020 1.00 86.81 87 PRO A C 1
ATOM 707 O O . PRO A 1 87 ? -7.037 5.135 -3.075 1.00 86.81 87 PRO A O 1
ATOM 710 N N . GLY A 1 88 ? -7.816 3.414 -4.286 1.00 90.50 88 GLY A N 1
ATOM 711 C CA . GLY A 1 88 ? -9.046 3.240 -3.509 1.00 90.50 88 GLY A CA 1
ATOM 712 C C . GLY A 1 88 ? -8.810 2.797 -2.061 1.00 90.50 88 GLY A C 1
ATOM 713 O O . GLY A 1 88 ? -9.448 3.328 -1.153 1.00 90.50 88 GLY A O 1
ATOM 714 N N . ARG A 1 89 ? -7.866 1.874 -1.813 1.00 89.50 89 ARG A N 1
ATOM 715 C CA . ARG A 1 89 ? -7.523 1.472 -0.435 1.00 89.50 89 ARG A CA 1
ATOM 716 C C . ARG A 1 89 ? -6.815 2.604 0.286 1.00 89.50 89 ARG A C 1
ATOM 718 O O . ARG A 1 89 ? -7.169 2.896 1.419 1.00 89.50 89 ARG A O 1
ATOM 725 N N . THR A 1 90 ? -5.873 3.271 -0.378 1.00 89.94 90 THR A N 1
ATOM 726 C CA . THR A 1 90 ? -5.156 4.409 0.206 1.00 89.94 90 THR A CA 1
ATOM 727 C C . THR A 1 90 ? -6.104 5.563 0.535 1.00 89.94 90 THR A C 1
ATOM 729 O O . THR A 1 90 ? -5.986 6.153 1.604 1.00 89.94 90 THR A O 1
ATOM 732 N N . ALA A 1 91 ? -7.072 5.869 -0.335 1.00 92.31 91 ALA A N 1
ATOM 733 C CA . ALA A 1 91 ? -8.081 6.896 -0.084 1.00 92.31 91 ALA A CA 1
ATOM 734 C C . ALA A 1 91 ? -8.984 6.535 1.100 1.00 92.31 91 ALA A C 1
ATOM 736 O O . ALA A 1 91 ? -9.191 7.368 1.979 1.00 92.31 91 ALA A O 1
ATOM 737 N N . LYS A 1 92 ? -9.463 5.285 1.161 1.00 92.06 92 LYS A N 1
ATOM 738 C CA . LYS A 1 92 ? -10.247 4.800 2.300 1.00 92.06 92 LYS A CA 1
ATOM 739 C C . LYS A 1 92 ? -9.451 4.885 3.602 1.00 92.06 92 LYS A C 1
ATOM 741 O O . LYS A 1 92 ? -9.942 5.450 4.563 1.00 92.06 92 LYS A O 1
ATOM 746 N N . HIS A 1 93 ? -8.215 4.397 3.612 1.00 90.06 93 HIS A N 1
ATOM 747 C CA . HIS A 1 93 ? -7.374 4.397 4.807 1.00 90.06 93 HIS A CA 1
ATOM 748 C C . HIS A 1 93 ? -7.086 5.822 5.301 1.00 90.06 93 HIS A C 1
ATOM 750 O O . HIS A 1 93 ? -7.232 6.115 6.482 1.00 90.06 93 HIS A O 1
ATOM 756 N N . ARG A 1 94 ? -6.794 6.755 4.380 1.00 92.81 94 ARG A N 1
ATOM 757 C CA . ARG A 1 94 ? -6.699 8.189 4.701 1.00 92.81 94 ARG A CA 1
ATOM 758 C C . ARG A 1 94 ? -8.000 8.726 5.292 1.00 92.81 94 ARG A C 1
ATOM 760 O O . ARG A 1 94 ? -7.948 9.474 6.259 1.00 92.81 94 ARG A O 1
ATOM 767 N N . ASN A 1 95 ? -9.148 8.362 4.726 1.00 94.75 95 ASN A N 1
ATOM 768 C CA . ASN A 1 95 ? -10.443 8.781 5.250 1.00 94.75 95 ASN A CA 1
ATOM 769 C C . ASN A 1 95 ? -10.705 8.219 6.655 1.00 94.75 95 ASN A C 1
ATOM 771 O O . ASN A 1 95 ? -11.163 8.962 7.512 1.00 94.75 95 ASN A O 1
ATOM 775 N N . ASP A 1 96 ? -10.371 6.953 6.910 1.00 93.38 96 ASP A N 1
ATOM 776 C CA . ASP A 1 96 ? -10.527 6.315 8.222 1.00 93.38 96 ASP A CA 1
ATOM 777 C C . ASP A 1 96 ? -9.675 7.026 9.294 1.00 93.38 96 ASP A C 1
ATOM 779 O O . ASP A 1 96 ? -10.143 7.230 10.413 1.00 93.38 96 ASP A O 1
ATOM 783 N N . ILE A 1 97 ? -8.466 7.482 8.937 1.00 94.69 97 ILE A N 1
ATOM 784 C CA . ILE A 1 97 ? -7.607 8.311 9.803 1.00 94.69 97 ILE A CA 1
ATOM 785 C C . ILE A 1 97 ? -8.216 9.706 10.015 1.00 94.69 97 ILE A C 1
ATOM 787 O O . ILE A 1 97 ? -8.304 10.177 11.147 1.00 94.69 97 ILE A O 1
ATOM 791 N N . LEU A 1 98 ? -8.637 10.383 8.940 1.00 94.81 98 LEU A N 1
ATOM 792 C CA . LEU A 1 98 ? -9.160 11.757 8.997 1.00 94.81 98 LEU A CA 1
ATOM 793 C C . LEU A 1 98 ? -10.499 11.853 9.733 1.00 94.81 98 LEU A C 1
ATOM 795 O O . LEU A 1 98 ? -10.760 12.839 10.418 1.00 94.81 98 LEU A O 1
ATOM 799 N N . MET A 1 99 ? -11.350 10.841 9.581 1.00 95.12 99 MET A N 1
ATOM 800 C CA . MET A 1 99 ? -12.653 10.756 10.236 1.00 95.12 99 MET A CA 1
ATOM 801 C C . MET A 1 99 ? -12.589 10.039 11.586 1.00 95.12 99 MET A C 1
ATOM 803 O O . MET A 1 99 ? -13.633 9.797 12.193 1.00 95.12 99 ME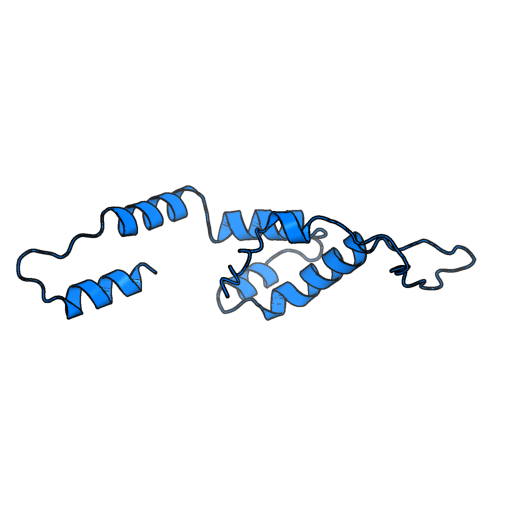T A O 1
ATOM 807 N N . PHE A 1 100 ? -11.390 9.702 12.075 1.00 95.88 100 PHE A N 1
ATOM 808 C CA . PHE A 1 100 ? -11.240 9.035 13.356 1.00 95.88 100 PHE A CA 1
ATOM 809 C C . PHE A 1 100 ? -11.795 9.909 14.482 1.00 95.88 100 PHE A C 1
ATOM 811 O O . PHE A 1 100 ? -11.364 11.041 14.705 1.00 95.88 100 PHE A O 1
ATOM 818 N N . GLN A 1 101 ? -12.741 9.356 15.233 1.00 94.69 101 GLN A N 1
ATOM 819 C CA . GLN A 1 101 ? -13.298 9.988 16.417 1.00 94.69 101 GLN A CA 1
ATOM 820 C C . GLN A 1 101 ? -13.330 8.979 17.553 1.00 94.69 101 GLN A C 1
ATOM 822 O O . GLN A 1 101 ? -13.743 7.831 17.381 1.00 94.69 101 GLN A O 1
ATOM 827 N N . LYS A 1 102 ? -12.909 9.430 18.736 1.00 94.00 102 LYS A N 1
ATOM 828 C CA . LYS A 1 102 ? -13.084 8.668 19.971 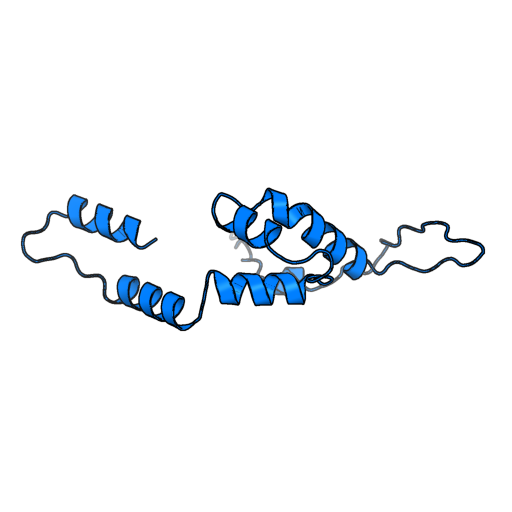1.00 94.00 102 LYS A CA 1
ATOM 829 C C . LYS A 1 102 ? -14.581 8.452 20.214 1.00 94.00 102 LYS A C 1
ATOM 831 O O . LYS A 1 102 ? -15.361 9.403 20.141 1.00 94.00 102 LYS A O 1
ATOM 836 N N . HIS A 1 103 ? -14.976 7.233 20.570 1.00 94.62 103 HIS A N 1
ATOM 837 C CA . HIS A 1 103 ? -16.378 6.952 20.868 1.00 94.62 103 HIS A CA 1
ATOM 838 C C . HIS A 1 103 ? -16.824 7.539 22.210 1.00 94.62 103 HIS A C 1
ATOM 840 O O . HIS A 1 103 ? -16.035 7.742 23.140 1.00 94.62 103 HIS A O 1
ATOM 846 N N . HIS A 1 104 ? -18.129 7.781 22.334 1.00 92.88 104 HIS A N 1
ATOM 847 C CA . HIS A 1 104 ? -18.718 8.214 23.594 1.00 92.88 104 HIS A CA 1
ATOM 848 C C . HIS A 1 104 ? -18.525 7.133 24.670 1.00 92.88 104 HIS A C 1
ATOM 850 O O . HIS A 1 104 ? -18.842 5.968 24.446 1.00 92.88 104 HIS A O 1
ATOM 856 N N . GLY A 1 105 ? -17.965 7.513 25.820 1.00 93.12 105 GLY A N 1
ATOM 857 C CA . GLY A 1 105 ? -17.643 6.585 26.913 1.00 93.12 105 GLY A CA 1
ATOM 858 C C . GLY A 1 105 ? -16.343 5.783 26.747 1.00 93.12 105 GLY A C 1
ATOM 859 O O . GLY A 1 105 ? -15.951 5.083 27.675 1.00 93.12 105 GLY A O 1
ATOM 860 N N . GLU A 1 106 ? -15.629 5.900 25.621 1.00 95.38 106 GLU A N 1
ATOM 861 C CA . GLU A 1 106 ? -14.344 5.217 25.417 1.00 95.38 106 GLU A CA 1
ATOM 862 C C . GLU A 1 106 ? -13.205 5.898 26.200 1.00 95.38 106 GLU A C 1
ATOM 864 O O . GLU A 1 106 ? -13.132 7.129 26.310 1.00 95.38 106 GLU A O 1
ATOM 869 N N . SER A 1 107 ? -12.269 5.115 26.742 1.00 96.00 107 SER A N 1
ATOM 870 C CA . SER A 1 107 ? -11.065 5.668 27.373 1.00 96.00 107 SER A CA 1
ATOM 871 C C . SER A 1 107 ? -10.105 6.230 26.318 1.00 96.00 107 SER A C 1
ATOM 873 O O . SER A 1 107 ? -10.060 5.770 25.179 1.00 96.00 107 SER A O 1
ATOM 875 N N . LEU A 1 108 ? -9.292 7.225 26.686 1.00 94.75 108 LEU A N 1
ATOM 876 C CA . LEU A 1 108 ? -8.293 7.775 25.760 1.00 94.75 108 LEU A CA 1
ATOM 877 C C . LEU A 1 108 ? -7.283 6.706 25.302 1.00 94.75 108 LEU A C 1
ATOM 879 O O . LEU A 1 108 ? -6.894 6.683 24.140 1.00 94.75 108 LEU A O 1
ATOM 883 N N . SER A 1 109 ? -6.906 5.793 26.202 1.00 95.31 109 SER A N 1
ATOM 884 C CA . SER A 1 109 ? -5.992 4.683 25.903 1.00 95.31 109 SER A CA 1
ATOM 885 C C . SER A 1 109 ? -6.575 3.693 24.881 1.00 95.31 109 SER A C 1
ATOM 887 O O . SER A 1 109 ? -5.871 3.247 23.972 1.00 95.31 109 SER A O 1
ATOM 889 N N . GLY A 1 110 ? -7.878 3.396 24.984 1.00 95.81 110 GLY A N 1
ATOM 890 C CA . GLY A 1 110 ? -8.584 2.549 24.018 1.00 95.81 110 GLY A CA 1
ATOM 891 C C . GLY A 1 110 ? -8.619 3.181 22.627 1.00 95.81 110 GLY A C 1
ATOM 892 O O . GLY A 1 110 ? -8.175 2.564 21.657 1.00 95.81 110 GLY A O 1
ATOM 893 N N . ALA A 1 111 ? -9.019 4.454 22.557 1.00 95.94 111 ALA A N 1
ATOM 894 C CA . ALA A 1 111 ? -9.039 5.204 21.305 1.00 95.94 111 ALA A CA 1
ATOM 895 C C . ALA A 1 111 ? -7.638 5.312 20.675 1.00 95.94 111 ALA A C 1
ATOM 897 O O . ALA A 1 111 ? -7.483 5.124 19.472 1.00 95.94 111 ALA A O 1
ATOM 898 N N . TRP A 1 112 ? -6.597 5.547 21.480 1.00 95.00 112 TRP A N 1
ATOM 899 C CA . TRP A 1 112 ? -5.216 5.608 20.994 1.00 95.00 112 TRP A CA 1
ATOM 900 C C . TRP A 1 112 ? -4.726 4.274 20.428 1.00 95.00 112 TRP A C 1
ATOM 902 O O . TRP A 1 112 ? -4.044 4.252 19.408 1.00 95.00 112 TRP A O 1
ATOM 912 N N . THR A 1 113 ? -5.085 3.153 21.056 1.00 95.38 113 THR A N 1
ATOM 913 C CA . THR A 1 113 ? -4.738 1.821 20.536 1.00 95.38 113 THR A CA 1
ATOM 914 C C . THR A 1 113 ? -5.330 1.604 19.149 1.00 95.38 113 THR A C 1
ATOM 916 O O . THR A 1 113 ? -4.590 1.284 18.228 1.00 95.38 113 THR A O 1
ATOM 919 N N . ARG A 1 114 ? -6.619 1.902 18.969 1.00 94.94 114 ARG A N 1
ATOM 920 C CA . ARG A 1 114 ? -7.271 1.786 17.660 1.00 94.94 114 ARG A CA 1
ATOM 921 C C . ARG A 1 114 ? -6.713 2.737 16.614 1.00 94.94 114 ARG A C 1
ATOM 923 O O . ARG A 1 114 ? -6.645 2.382 15.448 1.00 94.94 114 ARG A O 1
ATOM 930 N N . PHE A 1 115 ? -6.358 3.953 17.017 1.00 94.12 115 PHE A N 1
ATOM 931 C CA . PHE A 1 115 ? -5.739 4.904 16.104 1.00 94.12 115 PHE A CA 1
ATOM 932 C C . PHE A 1 115 ? -4.388 4.385 15.601 1.00 94.12 115 PHE A C 1
ATOM 934 O O . PHE A 1 115 ? -4.104 4.498 14.417 1.00 94.12 115 PHE A O 1
ATOM 941 N N . LYS A 1 116 ? -3.582 3.756 16.469 1.00 93.56 116 LYS A N 1
ATOM 942 C CA . LYS A 1 116 ? -2.321 3.122 16.056 1.00 93.56 116 LYS A CA 1
ATOM 943 C C . LYS A 1 116 ? -2.521 1.965 15.082 1.00 93.56 116 LYS A C 1
ATOM 945 O O . LYS A 1 116 ? -1.657 1.764 14.247 1.00 93.56 116 LYS A O 1
ATOM 950 N N . ASP A 1 117 ? -3.636 1.244 15.162 1.00 92.88 117 ASP A N 1
ATOM 951 C CA . ASP A 1 117 ? -3.953 0.187 14.190 1.00 92.88 117 ASP A CA 1
ATOM 952 C C . ASP A 1 117 ? -4.288 0.749 12.790 1.00 92.88 117 ASP A C 1
ATOM 954 O O . ASP A 1 117 ? -4.349 -0.002 11.817 1.00 92.88 117 ASP A O 1
ATOM 958 N N . LEU A 1 118 ? -4.519 2.065 12.679 1.00 90.81 118 LEU A N 1
ATOM 959 C CA . LEU A 1 118 ? -4.734 2.788 11.421 1.00 90.81 118 LEU A CA 1
ATOM 960 C C . LEU A 1 118 ? -3.466 3.490 10.898 1.00 90.81 118 LEU A C 1
ATOM 962 O O . LEU A 1 118 ? -3.554 4.171 9.878 1.00 90.81 118 LEU A O 1
ATOM 966 N N . LEU A 1 119 ? -2.328 3.386 11.598 1.00 85.75 119 LEU A N 1
ATOM 967 C CA . LEU A 1 119 ? -1.034 3.962 11.201 1.00 85.75 119 LEU A CA 1
ATOM 968 C C . LEU A 1 119 ? -0.109 2.891 10.615 1.00 85.75 119 LEU A C 1
ATOM 970 O O . LEU A 1 119 ? 0.569 3.214 9.613 1.00 85.75 119 LEU A O 1
#

Radius of gyration: 23.01 Å; chains: 1; bounding box: 56×52×55 Å